Protein AF-X1K2R9-F1 (afdb_monomer)

Sequence (101 aa):
MVEYIRGKKYPHLLPEEVKLWDAFMREHSEEYGRFEYDVHVGMGAPVPPGTSPEMLKMIKATSRKRIDVVGYSTGLITIFEVRPDAGLSVIGSLRGYKRLL

Mean predicted aligned error: 6.19 Å

Structure (mmCIF, N/CA/C/O backbone):
data_AF-X1K2R9-F1
#
_entry.id   AF-X1K2R9-F1
#
loop_
_atom_site.group_PDB
_atom_site.id
_atom_site.type_symbol
_atom_site.label_atom_id
_atom_site.label_alt_id
_atom_site.label_comp_id
_atom_site.label_asym_id
_atom_site.label_entity_id
_atom_site.label_seq_id
_atom_site.pdbx_PDB_ins_code
_atom_site.Cartn_x
_atom_site.Cartn_y
_atom_site.Cartn_z
_atom_site.occupancy
_atom_site.B_iso_or_equiv
_atom_site.auth_seq_id
_atom_site.auth_comp_id
_atom_site.auth_asym_id
_atom_site.auth_atom_id
_atom_site.pdbx_PDB_model_num
ATOM 1 N N . MET A 1 1 ? 0.070 -10.385 19.464 1.00 32.09 1 MET A N 1
ATOM 2 C CA . MET A 1 1 ? 1.466 -9.890 19.494 1.00 32.09 1 MET A CA 1
ATOM 3 C C . MET A 1 1 ? 2.102 -10.275 18.169 1.00 32.09 1 MET A C 1
ATOM 5 O O . MET A 1 1 ? 2.309 -11.458 17.948 1.00 32.09 1 MET A O 1
ATOM 9 N N . VAL A 1 2 ? 2.279 -9.325 17.249 1.00 37.66 2 VAL A N 1
ATOM 10 C CA . VAL A 1 2 ? 2.855 -9.589 15.918 1.00 37.66 2 VAL A CA 1
ATOM 11 C C . VAL A 1 2 ? 4.362 -9.342 16.003 1.00 37.66 2 VAL A C 1
ATOM 13 O O . VAL A 1 2 ? 4.774 -8.261 16.424 1.00 37.66 2 VAL A O 1
ATOM 16 N N . GLU A 1 3 ? 5.170 -10.358 15.688 1.00 30.59 3 GLU A N 1
ATOM 17 C CA . GLU A 1 3 ? 6.634 -10.284 15.757 1.00 30.59 3 GLU A CA 1
ATOM 18 C C . GLU A 1 3 ? 7.225 -9.327 14.715 1.00 30.59 3 GLU A C 1
ATOM 20 O O . GLU A 1 3 ? 6.745 -9.201 13.590 1.00 30.59 3 GLU A O 1
ATOM 25 N N . TYR A 1 4 ? 8.294 -8.648 15.124 1.00 42.94 4 TYR A N 1
ATOM 26 C CA . TYR A 1 4 ? 8.843 -7.469 14.471 1.00 42.94 4 TYR A CA 1
ATOM 27 C C . TYR A 1 4 ? 10.245 -7.764 13.931 1.00 42.94 4 TYR A C 1
ATOM 29 O O . TYR A 1 4 ? 11.197 -7.922 14.699 1.00 42.94 4 TYR A O 1
ATOM 37 N N . ILE A 1 5 ? 10.403 -7.832 12.608 1.00 39.38 5 ILE A N 1
ATOM 38 C CA . ILE A 1 5 ? 11.710 -8.060 11.978 1.00 39.38 5 ILE A CA 1
ATOM 39 C C . ILE A 1 5 ? 12.382 -6.702 11.718 1.00 39.38 5 ILE A C 1
ATOM 41 O O . ILE A 1 5 ? 11.874 -5.867 10.982 1.00 39.38 5 ILE A O 1
ATOM 45 N N . ARG A 1 6 ? 13.522 -6.493 12.393 1.00 39.19 6 ARG A N 1
ATOM 46 C CA . ARG A 1 6 ? 14.494 -5.379 12.323 1.00 39.19 6 ARG A CA 1
ATOM 47 C C . ARG A 1 6 ? 14.349 -4.391 11.143 1.00 39.19 6 ARG A C 1
ATOM 49 O O . ARG A 1 6 ? 14.738 -4.705 10.025 1.00 39.19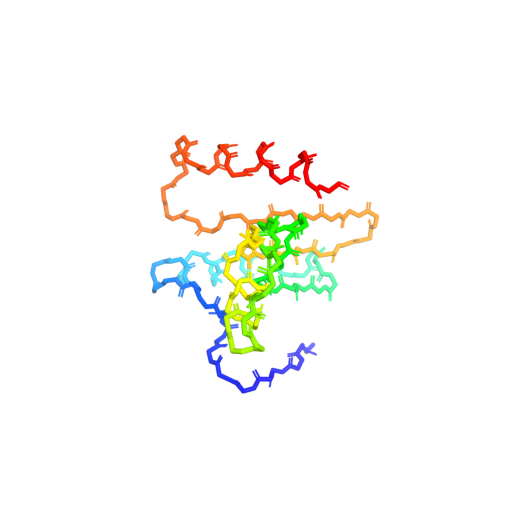 6 ARG A O 1
ATOM 56 N N . GLY A 1 7 ? 14.014 -3.136 11.474 1.00 50.62 7 GLY A N 1
ATOM 57 C CA . GLY A 1 7 ? 14.310 -1.944 10.659 1.00 50.62 7 GLY A CA 1
ATOM 58 C C . GLY A 1 7 ? 13.073 -1.174 10.182 1.00 50.62 7 GLY A C 1
ATOM 59 O O . GLY A 1 7 ? 12.548 -1.470 9.121 1.00 50.62 7 GLY A O 1
ATOM 60 N N . LYS A 1 8 ? 12.678 -0.136 10.942 1.00 56.66 8 LYS A N 1
ATOM 61 C CA . LYS A 1 8 ? 11.445 0.681 10.814 1.00 56.66 8 LYS A CA 1
ATOM 62 C C . LYS A 1 8 ? 10.128 -0.105 10.954 1.00 56.66 8 LYS A C 1
ATOM 64 O O . LYS A 1 8 ? 9.960 -1.187 10.419 1.00 56.66 8 LYS A O 1
ATOM 69 N N . LYS A 1 9 ? 9.180 0.489 11.688 1.00 71.31 9 LYS A N 1
ATOM 70 C CA . LYS A 1 9 ? 7.844 -0.074 11.968 1.00 71.31 9 LYS A CA 1
ATOM 71 C C . LYS A 1 9 ? 7.051 -0.380 10.714 1.00 71.31 9 LYS A C 1
ATOM 73 O O . LYS A 1 9 ? 6.451 -1.441 10.608 1.00 71.31 9 LYS A O 1
ATOM 78 N N . TYR A 1 10 ? 7.104 0.560 9.783 1.00 87.31 10 TYR A N 1
ATOM 79 C CA . TYR A 1 10 ? 6.423 0.503 8.506 1.00 87.31 10 TYR A CA 1
ATOM 80 C C . TYR A 1 10 ? 7.465 0.855 7.443 1.00 87.31 10 TYR A C 1
ATOM 82 O O . TYR A 1 10 ? 7.941 1.998 7.414 1.00 87.31 10 TYR A O 1
ATOM 90 N N . PRO A 1 11 ? 7.933 -0.124 6.658 1.00 84.75 11 PRO A N 1
ATOM 91 C CA . PRO A 1 11 ? 8.939 0.132 5.645 1.00 84.75 11 PRO A CA 1
ATOM 92 C C . PRO A 1 11 ? 8.361 1.069 4.576 1.00 84.75 11 PRO A C 1
ATOM 94 O O . PRO A 1 11 ? 7.176 1.039 4.268 1.00 84.75 11 PRO A O 1
ATOM 97 N N . HIS A 1 12 ? 9.206 1.978 4.095 1.00 89.88 12 HIS A N 1
ATOM 98 C CA . HIS A 1 12 ? 8.923 2.984 3.061 1.00 89.88 12 HIS A CA 1
ATOM 99 C C . HIS A 1 12 ? 7.735 3.947 3.248 1.00 89.88 12 HIS A C 1
ATOM 101 O O . HIS A 1 12 ? 7.605 4.838 2.409 1.00 89.88 12 HIS A O 1
ATOM 107 N N . LEU A 1 13 ? 6.964 3.872 4.338 1.00 91.25 13 LEU A N 1
ATOM 108 C CA . LEU A 1 13 ? 6.053 4.953 4.721 1.00 91.25 13 LEU A CA 1
ATOM 109 C C . LEU A 1 13 ? 6.841 6.199 5.154 1.00 91.25 13 LEU A C 1
ATOM 111 O O . LEU A 1 13 ? 7.836 6.124 5.891 1.00 91.25 13 LEU A O 1
ATOM 115 N N . LEU A 1 14 ? 6.383 7.361 4.700 1.00 91.75 14 LEU A N 1
ATOM 116 C CA . LEU A 1 14 ? 6.895 8.673 5.082 1.00 91.75 14 LEU A CA 1
ATOM 117 C C . LEU A 1 14 ? 6.428 9.054 6.498 1.00 91.75 14 LEU A C 1
ATOM 119 O O . LEU A 1 14 ? 5.416 8.543 6.970 1.00 91.75 14 LEU A O 1
ATOM 123 N N . PRO A 1 15 ? 7.106 9.982 7.199 1.00 91.50 15 PRO A N 1
ATOM 124 C CA . PRO A 1 15 ? 6.753 10.329 8.579 1.00 91.50 15 PRO A CA 1
ATOM 125 C C . PRO A 1 15 ? 5.283 10.725 8.809 1.00 91.50 15 PRO A C 1
ATOM 127 O O . PRO A 1 15 ? 4.708 10.339 9.822 1.00 91.50 15 PRO A O 1
ATOM 130 N N . GLU A 1 1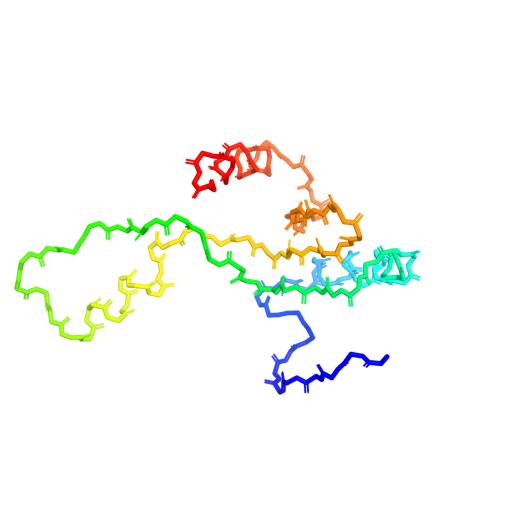6 ? 4.657 11.456 7.883 1.00 91.56 16 GLU A N 1
ATOM 131 C CA . GLU A 1 16 ? 3.234 11.828 7.999 1.00 91.56 16 GLU A CA 1
ATOM 132 C C . GLU A 1 16 ? 2.292 10.641 7.746 1.00 91.56 16 GLU A C 1
ATOM 134 O O . GLU A 1 16 ? 1.272 10.497 8.417 1.00 91.56 16 GLU A O 1
ATOM 139 N N . GLU A 1 17 ? 2.667 9.736 6.842 1.00 93.88 17 GLU A N 1
ATOM 140 C CA . GLU A 1 17 ? 1.934 8.491 6.586 1.00 93.88 17 GLU A CA 1
ATOM 141 C C . GLU A 1 17 ? 2.027 7.549 7.785 1.00 93.88 17 GLU A C 1
ATOM 143 O O . GLU A 1 17 ? 1.042 6.923 8.153 1.00 93.88 17 GLU A O 1
ATOM 148 N N . VAL A 1 18 ? 3.186 7.501 8.450 1.00 94.00 18 VAL A N 1
ATOM 149 C CA . VAL A 1 18 ? 3.377 6.740 9.691 1.00 94.00 18 VAL A CA 1
ATOM 150 C C . VAL A 1 18 ? 2.427 7.233 10.780 1.00 94.00 18 VAL A C 1
ATOM 152 O O . VAL A 1 18 ? 1.807 6.405 11.437 1.00 94.00 18 VAL A O 1
ATOM 155 N N . LYS A 1 19 ? 2.264 8.552 10.958 1.00 93.31 19 LYS A N 1
ATOM 156 C CA . LYS A 1 19 ? 1.319 9.108 11.946 1.00 93.31 19 LYS A CA 1
ATOM 157 C C . LYS A 1 19 ? -0.122 8.700 11.641 1.00 93.31 19 LYS A C 1
ATOM 159 O O . LYS A 1 19 ? -0.847 8.297 12.550 1.00 93.31 19 LYS A O 1
ATO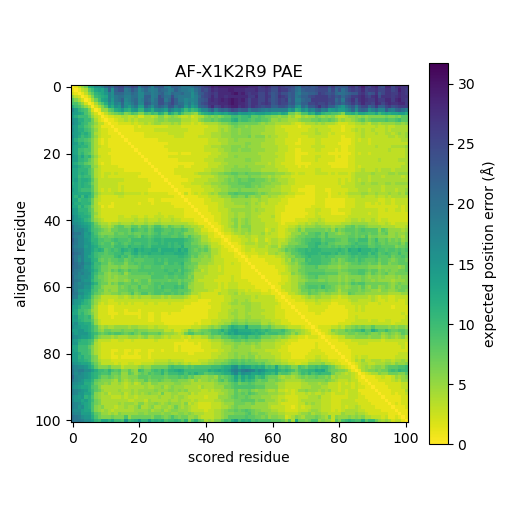M 164 N N . LEU A 1 20 ? -0.523 8.796 10.373 1.00 94.25 20 LEU A N 1
ATOM 165 C CA . LEU A 1 20 ? -1.853 8.390 9.918 1.00 94.25 20 LEU A CA 1
ATOM 166 C C . LEU A 1 20 ? -2.074 6.887 10.124 1.00 94.25 20 LEU A C 1
ATOM 168 O O . LEU A 1 20 ? -3.100 6.473 10.661 1.00 94.25 20 LEU A O 1
ATOM 172 N N . TRP A 1 21 ? -1.093 6.073 9.741 1.00 95.69 21 TRP A N 1
ATOM 173 C CA . TRP A 1 21 ? -1.163 4.626 9.879 1.00 95.69 21 TRP A CA 1
ATOM 174 C C . TRP A 1 21 ? -1.167 4.194 11.343 1.00 95.69 21 TRP A C 1
ATOM 176 O O . TRP A 1 21 ? -1.940 3.324 11.718 1.00 95.69 21 TRP A O 1
ATOM 186 N N . ASP A 1 22 ? -0.388 4.842 12.210 1.00 94.88 22 ASP A N 1
ATOM 187 C CA . ASP A 1 22 ? -0.434 4.595 13.653 1.00 94.88 22 ASP A CA 1
ATOM 188 C C . ASP A 1 22 ? -1.808 4.914 14.253 1.00 94.88 22 ASP A C 1
ATOM 190 O O . ASP A 1 22 ? -2.269 4.180 15.129 1.00 94.88 22 ASP A O 1
ATOM 194 N N . ALA A 1 23 ? -2.481 5.971 13.788 1.00 94.94 23 ALA A N 1
ATOM 195 C CA . ALA A 1 23 ? -3.848 6.262 14.209 1.00 94.94 23 ALA A CA 1
ATOM 196 C C 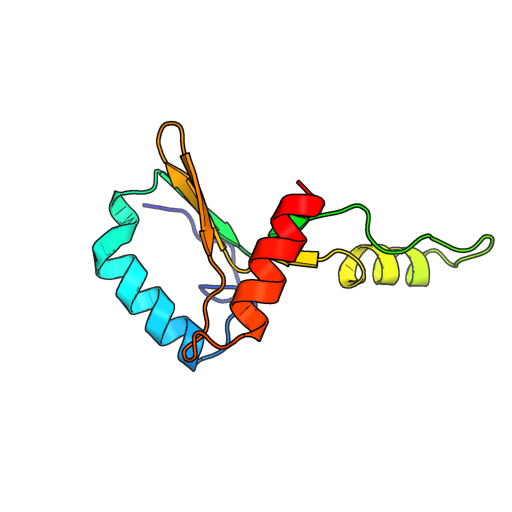. ALA A 1 23 ? -4.807 5.133 13.800 1.00 94.94 23 ALA A C 1
ATOM 198 O O . ALA A 1 23 ? -5.479 4.583 14.669 1.00 94.94 23 ALA A O 1
ATOM 199 N N . PHE A 1 24 ? -4.770 4.712 12.531 1.00 95.75 24 PHE A N 1
ATOM 200 C CA . PHE A 1 24 ? -5.558 3.579 12.036 1.00 95.75 24 PHE A CA 1
ATOM 201 C C . PHE A 1 24 ? -5.283 2.291 12.826 1.00 95.75 24 PHE A C 1
ATOM 203 O O . PHE A 1 24 ? -6.208 1.615 13.267 1.00 95.75 24 PHE A O 1
ATOM 210 N N . MET A 1 25 ? -4.012 1.967 13.072 1.00 95.56 25 MET A N 1
ATOM 211 C CA . MET A 1 25 ? -3.623 0.748 13.780 1.00 95.56 25 MET A CA 1
ATOM 212 C C . MET A 1 25 ? -4.133 0.715 15.226 1.00 95.56 25 MET A C 1
ATOM 214 O O . MET A 1 25 ? -4.429 -0.365 15.730 1.00 95.56 25 MET A O 1
ATOM 218 N N . ARG A 1 26 ? -4.267 1.858 15.910 1.00 95.31 26 ARG A N 1
ATOM 219 C CA . ARG A 1 26 ? -4.846 1.890 17.268 1.00 95.31 26 ARG A CA 1
ATOM 220 C C . ARG A 1 26 ? -6.335 1.568 17.292 1.00 95.31 26 ARG A C 1
ATOM 222 O O . ARG A 1 26 ? -6.801 1.036 18.290 1.00 95.31 26 ARG A O 1
ATOM 229 N N . GLU A 1 27 ? -7.056 1.915 16.235 1.00 95.56 27 GLU A N 1
ATOM 230 C CA . GLU A 1 27 ? -8.519 1.829 16.198 1.00 95.56 27 GLU A CA 1
ATOM 231 C C . GLU A 1 27 ? -9.007 0.554 15.503 1.00 95.56 27 GLU A C 1
ATOM 233 O O . GLU A 1 27 ? -10.015 -0.012 15.910 1.00 95.56 27 GLU A O 1
ATOM 238 N N . HIS A 1 28 ? -8.265 0.068 14.503 1.00 95.56 28 HIS A N 1
ATOM 239 C CA . HIS A 1 28 ? -8.753 -0.951 13.570 1.00 95.56 28 HIS A CA 1
ATOM 240 C C . HIS A 1 28 ? -7.851 -2.180 13.433 1.00 95.56 28 HIS A C 1
ATOM 242 O O . HIS A 1 28 ? -8.204 -3.115 12.717 1.00 95.56 28 HIS A O 1
ATOM 248 N N . SER A 1 29 ? -6.675 -2.229 14.077 1.00 93.62 29 SER A N 1
ATOM 249 C CA . SER A 1 29 ? -5.747 -3.352 13.850 1.00 93.62 29 SER A CA 1
ATOM 250 C C . SER A 1 29 ? -6.307 -4.712 14.270 1.00 93.62 29 SER A C 1
ATOM 252 O O . SER A 1 29 ? -5.952 -5.713 13.653 1.00 93.62 29 SER A O 1
ATOM 254 N N . GLU A 1 30 ? -7.202 -4.753 15.259 1.00 94.88 30 GLU A N 1
ATOM 255 C CA . GLU A 1 30 ? -7.837 -5.989 15.737 1.00 94.88 30 GLU A CA 1
ATOM 256 C C . GLU A 1 30 ? -8.827 -6.596 14.730 1.00 94.88 30 GLU A C 1
ATOM 258 O O . GLU A 1 30 ? -9.139 -7.783 14.811 1.00 94.88 30 GLU A O 1
ATOM 263 N N . GLU A 1 31 ? -9.279 -5.824 13.736 1.00 95.00 31 GLU A N 1
ATOM 264 C CA . GLU A 1 31 ? -10.134 -6.316 12.648 1.00 95.00 31 GLU A CA 1
ATOM 265 C C . GLU A 1 31 ? -9.368 -7.214 11.658 1.00 95.00 31 GLU A C 1
ATOM 267 O O . GLU A 1 31 ? -9.968 -7.916 10.839 1.00 95.00 31 GLU A O 1
ATOM 272 N N . TYR A 1 32 ? -8.034 -7.207 11.727 1.00 95.62 32 TYR A N 1
ATOM 273 C CA . TYR A 1 32 ? -7.149 -7.901 10.802 1.00 95.62 32 TYR A CA 1
ATOM 274 C C . TYR A 1 32 ? -6.282 -8.919 11.542 1.00 95.62 32 TYR A C 1
ATOM 276 O O . TYR A 1 32 ? -5.684 -8.642 12.578 1.00 95.62 32 TYR A O 1
ATOM 284 N N . GLY A 1 33 ? -6.153 -10.117 10.971 1.00 93.75 33 GLY A N 1
ATOM 285 C CA . GLY A 1 33 ? -5.282 -11.155 11.522 1.00 93.75 33 GLY A CA 1
ATOM 286 C C . GLY A 1 33 ? -3.801 -10.882 11.255 1.00 93.75 33 GLY A C 1
ATOM 287 O O . GLY A 1 33 ? -2.944 -11.259 12.054 1.00 93.75 33 GLY A O 1
ATOM 288 N N . ARG A 1 34 ? -3.486 -10.234 10.124 1.00 93.75 34 ARG A N 1
ATOM 289 C CA . ARG A 1 34 ? -2.126 -9.798 9.785 1.00 93.75 34 ARG A CA 1
ATOM 290 C C . ARG A 1 34 ? -2.114 -8.656 8.774 1.00 93.75 34 ARG A C 1
ATOM 292 O O . ARG A 1 34 ? -3.074 -8.462 8.028 1.00 93.75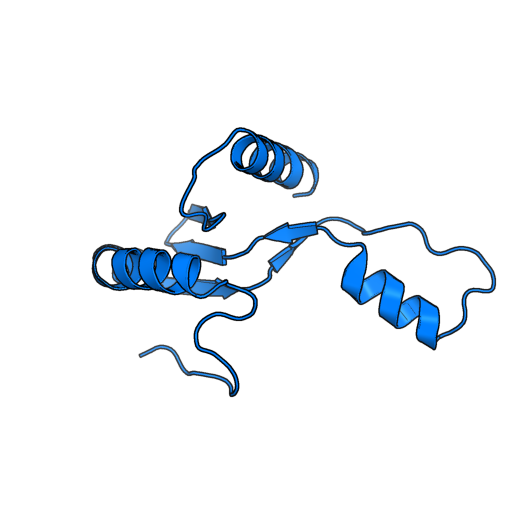 34 ARG A O 1
ATOM 299 N N . PHE A 1 35 ? -0.962 -7.996 8.703 1.00 95.56 35 PHE A N 1
ATOM 300 C CA . PHE A 1 35 ? -0.631 -7.002 7.690 1.00 95.56 35 PHE A CA 1
ATOM 301 C C . PHE A 1 35 ? 0.669 -7.384 6.983 1.00 95.56 35 PHE A C 1
ATOM 303 O O . PHE A 1 35 ? 1.605 -7.867 7.621 1.00 95.56 35 PHE A O 1
ATOM 310 N N . GLU A 1 36 ? 0.734 -7.140 5.680 1.00 94.88 36 GLU A N 1
ATOM 311 C CA . GLU A 1 36 ? 1.949 -7.233 4.869 1.00 94.88 36 GLU A CA 1
ATOM 312 C C . GLU A 1 36 ? 2.250 -5.859 4.271 1.00 94.88 36 GLU A C 1
ATOM 314 O O . GLU A 1 36 ? 1.339 -5.162 3.831 1.00 94.88 36 GLU A O 1
ATOM 319 N N . TYR A 1 37 ? 3.521 -5.469 4.265 1.00 94.19 37 TYR A N 1
ATOM 320 C CA . TYR A 1 37 ? 3.974 -4.152 3.814 1.00 94.19 37 TYR A CA 1
ATOM 321 C C . TYR A 1 37 ? 4.789 -4.277 2.527 1.00 94.19 37 TYR A C 1
ATOM 323 O O . TYR A 1 37 ? 5.422 -5.310 2.300 1.00 94.19 37 TYR A O 1
ATOM 331 N N . ASP A 1 38 ? 4.799 -3.223 1.708 1.00 92.00 38 ASP A N 1
ATOM 332 C CA . ASP A 1 38 ? 5.532 -3.167 0.435 1.00 92.00 38 ASP A CA 1
ATOM 333 C C . ASP A 1 38 ? 5.231 -4.362 -0.488 1.00 92.00 38 ASP A C 1
ATOM 335 O O . ASP A 1 38 ? 6.123 -4.990 -1.075 1.00 92.00 38 ASP A O 1
ATOM 339 N N . VAL A 1 39 ? 3.951 -4.706 -0.625 1.00 92.44 39 VAL A N 1
ATOM 340 C CA . VAL A 1 39 ? 3.534 -5.860 -1.423 1.00 92.44 39 VAL A CA 1
ATOM 341 C C . VAL A 1 39 ? 3.691 -5.529 -2.902 1.00 92.44 39 VAL A C 1
ATOM 343 O O . VAL A 1 39 ? 3.000 -4.675 -3.456 1.00 92.44 39 VAL A O 1
ATOM 346 N N . HIS A 1 40 ? 4.614 -6.220 -3.565 1.00 91.62 40 HIS A N 1
ATOM 347 C CA . HIS A 1 40 ? 4.860 -6.017 -4.987 1.00 91.62 40 HIS A CA 1
ATOM 348 C C . HIS A 1 40 ? 3.840 -6.798 -5.828 1.00 91.62 40 HIS A C 1
ATOM 350 O O . HIS A 1 40 ? 3.646 -7.996 -5.625 1.00 91.62 40 HIS A O 1
ATOM 356 N N . VAL A 1 41 ? 3.239 -6.153 -6.827 1.00 91.62 41 VAL A N 1
ATOM 357 C CA . VAL A 1 41 ? 2.217 -6.715 -7.724 1.00 91.62 41 VAL A CA 1
ATOM 358 C C . VAL A 1 41 ? 2.556 -6.478 -9.197 1.00 91.62 41 VAL A C 1
ATOM 360 O O . VAL A 1 41 ? 3.313 -5.569 -9.558 1.00 91.62 41 VAL A O 1
ATOM 363 N N . GLY A 1 42 ? 1.994 -7.327 -10.059 1.00 89.88 42 GLY A N 1
ATOM 364 C CA . GLY A 1 42 ? 2.281 -7.350 -11.490 1.00 89.88 42 GLY A CA 1
ATOM 365 C C . GLY A 1 42 ? 3.626 -7.994 -11.848 1.00 89.88 42 GLY A C 1
ATOM 366 O O . GLY A 1 42 ? 4.458 -8.302 -10.987 1.00 89.88 42 GLY A O 1
ATOM 367 N N . MET A 1 43 ? 3.830 -8.188 -13.154 1.00 86.31 43 MET A N 1
ATOM 368 C CA . MET A 1 43 ? 4.999 -8.885 -13.711 1.00 86.31 43 MET A CA 1
ATOM 369 C C . MET A 1 43 ? 6.278 -8.032 -13.742 1.00 86.31 43 MET A C 1
ATOM 371 O O . MET A 1 43 ? 7.370 -8.579 -13.875 1.00 86.31 43 MET A O 1
ATOM 375 N N . GLY A 1 44 ? 6.156 -6.711 -13.583 1.00 86.31 44 GLY A N 1
ATOM 376 C CA . GLY A 1 44 ? 7.268 -5.778 -13.763 1.00 86.31 44 GLY A CA 1
ATOM 377 C C . GLY A 1 44 ? 7.565 -5.494 -15.237 1.00 86.31 44 GLY A C 1
ATOM 378 O O . GLY A 1 44 ? 6.791 -5.851 -16.125 1.00 86.31 44 GLY A O 1
ATOM 379 N N . ALA A 1 45 ? 8.671 -4.804 -15.495 1.00 86.69 45 ALA A N 1
ATOM 380 C CA . ALA A 1 45 ? 9.099 -4.457 -16.846 1.00 86.69 45 ALA A CA 1
ATOM 381 C C . ALA A 1 45 ? 9.732 -5.674 -17.546 1.00 86.69 45 ALA A C 1
ATOM 383 O O . ALA A 1 45 ? 10.403 -6.476 -16.886 1.00 86.69 45 ALA A O 1
ATOM 384 N N . PRO A 1 46 ? 9.565 -5.813 -18.875 1.00 86.62 46 PRO A N 1
ATOM 385 C CA . PRO A 1 46 ? 10.250 -6.851 -19.633 1.00 86.62 46 PRO A CA 1
ATOM 386 C C . PRO A 1 46 ? 11.769 -6.692 -19.511 1.00 86.62 46 PRO A C 1
ATOM 388 O O . PRO A 1 46 ? 12.293 -5.578 -19.493 1.00 86.62 46 PRO A O 1
ATOM 391 N N . VAL A 1 47 ? 12.476 -7.820 -19.438 1.00 88.88 47 VAL A N 1
ATOM 392 C CA . VAL A 1 47 ? 13.940 -7.858 -19.354 1.00 88.88 47 VAL A CA 1
ATOM 393 C C . VAL A 1 47 ? 14.519 -7.969 -20.768 1.00 88.88 47 VAL A C 1
ATOM 395 O O . VAL A 1 47 ? 14.245 -8.964 -21.443 1.00 88.88 47 VAL A O 1
ATOM 398 N N . PRO A 1 48 ? 15.334 -7.003 -21.228 1.00 88.00 48 PRO A N 1
ATOM 399 C CA . PRO A 1 48 ? 15.991 -7.096 -22.527 1.00 88.00 48 PRO A CA 1
ATOM 400 C C . PRO A 1 48 ? 16.988 -8.270 -22.611 1.00 88.00 48 PRO A C 1
ATOM 402 O O . PRO A 1 48 ? 17.657 -8.585 -21.618 1.00 88.00 48 PRO A O 1
ATOM 405 N N . PRO A 1 49 ? 17.164 -8.897 -23.787 1.00 91.31 49 PRO A N 1
ATOM 406 C CA . PRO A 1 49 ? 18.243 -9.858 -24.005 1.00 91.31 49 PRO A CA 1
ATOM 407 C C . PRO A 1 49 ? 19.618 -9.245 -23.700 1.00 91.31 49 PRO A C 1
ATOM 409 O O . PRO A 1 49 ? 19.869 -8.088 -24.024 1.00 91.31 49 PRO A O 1
ATOM 412 N N . GLY A 1 50 ? 20.514 -10.014 -23.075 1.00 93.81 50 GLY A N 1
ATOM 413 C CA . GLY A 1 50 ? 21.866 -9.549 -22.728 1.00 93.81 50 GLY A CA 1
ATOM 414 C C . GLY A 1 50 ? 21.956 -8.674 -21.470 1.00 93.81 50 GLY A C 1
ATOM 415 O O . GLY A 1 50 ? 23.030 -8.161 -21.164 1.00 93.81 50 GLY A O 1
ATOM 416 N N . THR A 1 51 ? 20.860 -8.517 -20.719 1.00 92.56 51 THR A N 1
ATOM 417 C CA . THR A 1 51 ? 20.859 -7.794 -19.436 1.00 92.56 51 THR A CA 1
ATOM 418 C C . THR A 1 51 ? 21.807 -8.455 -18.432 1.00 92.56 51 THR A C 1
ATOM 420 O O . THR A 1 51 ? 21.715 -9.661 -18.190 1.00 92.56 51 THR A O 1
ATOM 423 N N . SER A 1 52 ? 22.691 -7.666 -17.813 1.00 94.56 52 SER A N 1
ATOM 424 C CA . SER A 1 52 ? 23.626 -8.174 -16.803 1.00 94.56 52 SER A CA 1
ATOM 425 C C . SER A 1 52 ? 22.893 -8.675 -15.545 1.00 94.56 52 SER A C 1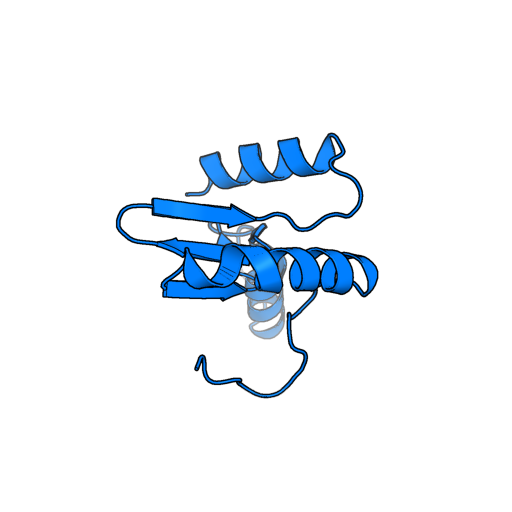
ATOM 427 O O . SER A 1 52 ? 21.791 -8.202 -15.242 1.00 94.56 52 SER A O 1
ATOM 429 N N . PRO A 1 53 ? 23.480 -9.596 -14.759 1.00 92.19 53 PRO A N 1
ATOM 430 C CA . PRO A 1 53 ? 22.877 -10.070 -13.511 1.00 92.19 53 PRO A CA 1
ATOM 431 C C . PRO A 1 53 ? 22.549 -8.953 -12.505 1.00 92.19 53 PRO A C 1
ATOM 433 O O . PRO A 1 53 ? 21.539 -9.024 -11.803 1.00 92.19 53 PRO A O 1
ATOM 436 N N . GLU A 1 54 ? 23.372 -7.908 -12.433 1.00 91.94 54 GLU A N 1
ATOM 437 C CA . GLU A 1 54 ? 23.182 -6.748 -11.553 1.00 91.94 54 GLU A CA 1
ATOM 438 C C . GLU A 1 54 ? 21.970 -5.929 -11.998 1.00 91.94 54 GLU A C 1
ATOM 440 O O . GLU A 1 54 ? 21.094 -5.605 -11.192 1.00 91.94 54 GLU A O 1
ATOM 445 N N . MET A 1 55 ? 21.873 -5.659 -13.302 1.00 90.19 55 MET A N 1
ATOM 446 C CA . MET A 1 55 ? 20.747 -4.934 -13.879 1.00 90.19 55 MET A CA 1
ATOM 447 C C . MET A 1 55 ? 19.449 -5.745 -13.781 1.00 90.19 55 MET A C 1
ATOM 449 O O . MET A 1 55 ? 18.398 -5.182 -13.479 1.00 90.19 55 MET A O 1
ATOM 453 N N . LEU A 1 56 ? 19.515 -7.071 -13.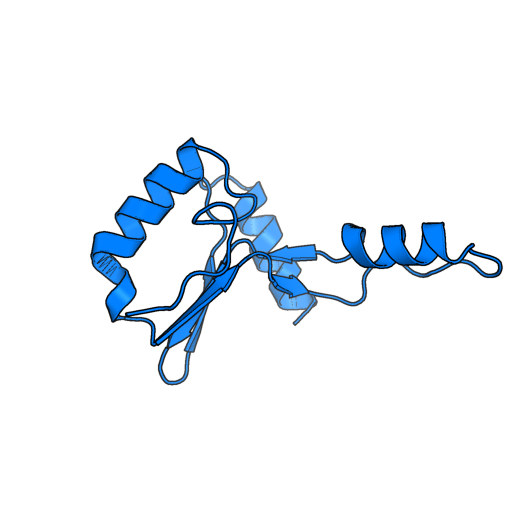927 1.00 88.12 56 LEU A N 1
ATOM 454 C CA . LEU A 1 56 ? 18.376 -7.965 -13.718 1.00 88.12 56 LEU A CA 1
ATOM 455 C C . LEU A 1 56 ? 17.820 -7.845 -12.292 1.00 88.12 56 LEU A C 1
ATOM 457 O O . LEU A 1 56 ? 16.604 -7.770 -12.107 1.00 88.12 56 LEU A O 1
ATOM 461 N N . LYS A 1 57 ? 18.698 -7.819 -11.280 1.00 85.44 57 LYS A N 1
ATOM 462 C CA . LYS A 1 57 ? 18.295 -7.629 -9.877 1.00 85.44 57 LYS A CA 1
ATOM 463 C C . LYS A 1 57 ? 17.605 -6.282 -9.685 1.00 85.44 57 LYS A C 1
ATOM 465 O O . LYS A 1 57 ? 16.547 -6.236 -9.063 1.00 85.44 57 LYS A O 1
ATOM 470 N N . MET A 1 58 ? 18.160 -5.218 -10.263 1.00 87.06 58 MET A N 1
ATOM 471 C CA . MET A 1 58 ? 17.579 -3.878 -10.187 1.00 87.06 58 MET A CA 1
ATOM 472 C C . MET A 1 58 ? 16.192 -3.820 -10.841 1.00 87.06 58 MET A C 1
ATOM 474 O O . MET A 1 58 ? 15.246 -3.372 -10.202 1.00 87.06 58 MET A O 1
ATOM 478 N N . ILE A 1 59 ? 16.040 -4.336 -12.066 1.00 87.44 59 ILE A N 1
ATOM 479 C CA . ILE A 1 59 ? 14.752 -4.357 -12.781 1.00 87.44 59 ILE A CA 1
ATOM 480 C C . ILE A 1 59 ? 13.705 -5.130 -11.978 1.00 87.44 59 ILE A C 1
ATOM 482 O O . ILE A 1 59 ? 12.585 -4.651 -11.800 1.00 87.44 59 ILE A O 1
ATOM 486 N N . LYS A 1 60 ? 14.056 -6.307 -11.450 1.00 82.00 60 LYS A N 1
ATOM 487 C CA . LYS A 1 60 ? 13.134 -7.104 -10.628 1.00 82.00 60 LYS A CA 1
ATOM 488 C C . LYS A 1 60 ? 12.710 -6.378 -9.349 1.00 82.00 60 LYS A C 1
ATOM 490 O O . LYS A 1 60 ? 11.566 -6.542 -8.932 1.00 82.00 60 LYS A O 1
ATOM 495 N N . ALA A 1 61 ? 13.604 -5.588 -8.754 1.00 81.50 61 ALA A N 1
ATOM 496 C CA . ALA A 1 61 ? 13.338 -4.852 -7.523 1.00 81.50 61 ALA A CA 1
ATOM 497 C C . ALA A 1 61 ? 12.492 -3.585 -7.731 1.00 81.50 61 ALA A C 1
ATOM 499 O O . ALA A 1 61 ? 11.725 -3.233 -6.845 1.00 81.50 61 ALA A O 1
ATOM 500 N N . THR A 1 62 ? 12.610 -2.894 -8.870 1.00 86.06 62 THR A N 1
ATOM 501 C CA . THR A 1 62 ? 12.012 -1.552 -9.044 1.00 86.06 62 THR A CA 1
ATOM 502 C C . THR A 1 62 ? 10.846 -1.492 -10.022 1.00 86.06 62 THR A C 1
ATOM 504 O O . THR A 1 62 ? 10.065 -0.544 -9.988 1.00 86.06 62 THR A O 1
ATOM 507 N N . SER A 1 63 ? 10.717 -2.467 -10.924 1.00 88.88 63 SER A N 1
ATOM 508 C CA . SER A 1 63 ? 9.753 -2.362 -12.028 1.00 88.88 63 SER A CA 1
ATOM 509 C C . SER A 1 63 ? 8.342 -2.831 -11.679 1.00 88.88 63 SER A C 1
ATOM 511 O O . SER A 1 63 ? 7.383 -2.490 -12.376 1.00 88.88 63 SER A O 1
ATOM 513 N N . ARG A 1 64 ? 8.200 -3.622 -10.612 1.00 90.62 64 ARG A N 1
ATOM 514 C CA . ARG A 1 64 ? 6.894 -4.061 -10.118 1.00 90.62 64 ARG A CA 1
ATOM 515 C C . ARG A 1 64 ? 6.218 -2.913 -9.383 1.00 90.62 64 ARG A C 1
ATOM 517 O O . ARG A 1 64 ? 6.872 -2.082 -8.759 1.00 90.62 64 ARG A O 1
ATOM 524 N N . LYS A 1 65 ? 4.891 -2.866 -9.466 1.00 91.50 65 LYS A N 1
ATOM 525 C CA . LYS A 1 65 ? 4.113 -1.907 -8.680 1.00 91.50 65 LYS A CA 1
ATOM 526 C C . LYS A 1 65 ? 4.091 -2.364 -7.229 1.00 91.50 65 LYS A C 1
ATOM 528 O O . LYS A 1 65 ? 4.199 -3.558 -6.976 1.00 91.50 65 LYS A O 1
ATOM 533 N N . ARG A 1 66 ? 3.970 -1.428 -6.297 1.00 92.62 66 ARG A N 1
ATOM 534 C CA . ARG A 1 66 ? 4.066 -1.694 -4.864 1.00 92.62 66 ARG A CA 1
ATOM 535 C C . ARG A 1 66 ? 2.846 -1.125 -4.165 1.00 92.62 66 ARG A C 1
ATOM 537 O O . ARG A 1 66 ? 2.606 0.066 -4.285 1.00 92.62 66 ARG A O 1
ATOM 544 N N . ILE A 1 67 ? 2.125 -1.983 -3.461 1.00 94.94 67 ILE A N 1
ATOM 545 C CA . ILE A 1 67 ? 1.078 -1.615 -2.514 1.00 94.94 67 ILE A CA 1
ATOM 546 C C . ILE A 1 67 ? 1.752 -1.312 -1.176 1.00 94.94 67 ILE A C 1
ATOM 548 O O . ILE A 1 67 ? 2.594 -2.099 -0.735 1.00 94.94 67 ILE A O 1
ATOM 552 N N . ASP A 1 68 ? 1.377 -0.212 -0.527 1.00 94.31 68 ASP A N 1
ATOM 553 C CA . ASP A 1 68 ? 1.967 0.159 0.763 1.00 94.31 68 ASP A CA 1
ATOM 554 C C . ASP A 1 68 ? 1.662 -0.879 1.850 1.00 94.31 68 ASP A C 1
ATOM 556 O O . ASP A 1 68 ? 2.590 -1.393 2.480 1.00 94.31 68 ASP A O 1
ATOM 560 N N . VAL A 1 69 ? 0.379 -1.217 2.051 1.00 95.81 69 VAL A N 1
ATOM 561 C CA . VAL A 1 69 ? -0.047 -2.221 3.039 1.00 95.81 69 VAL A CA 1
ATOM 562 C C . VAL A 1 69 ? -1.198 -3.078 2.512 1.00 95.81 69 VAL A C 1
ATOM 564 O O . VAL A 1 69 ? -2.139 -2.585 1.892 1.00 95.81 69 VAL A O 1
AT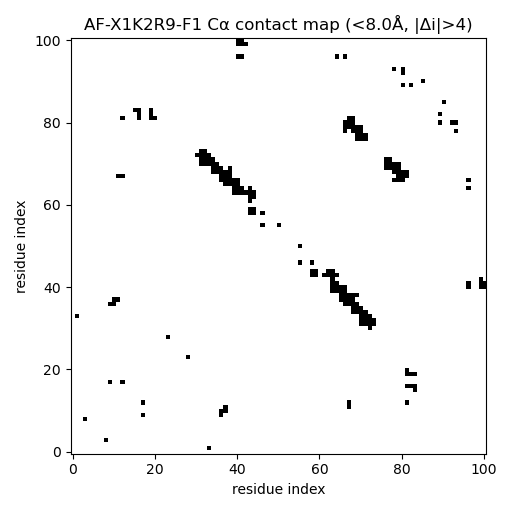OM 567 N N . VAL A 1 70 ? -1.154 -4.374 2.806 1.00 96.38 70 VAL A N 1
ATOM 568 C CA . VAL A 1 70 ? -2.263 -5.312 2.616 1.00 96.38 70 VAL A CA 1
ATOM 569 C C . VAL A 1 70 ? -2.681 -5.860 3.974 1.00 96.38 70 VAL A C 1
ATOM 571 O O . VAL A 1 70 ? -1.870 -6.449 4.686 1.00 96.38 70 VAL A O 1
ATOM 574 N N . GLY A 1 71 ? -3.946 -5.660 4.336 1.00 96.69 71 GLY A N 1
ATOM 575 C CA . GLY A 1 71 ? -4.561 -6.246 5.523 1.00 96.69 71 GLY A CA 1
ATOM 576 C C . GLY A 1 71 ? -5.340 -7.506 5.167 1.00 96.69 71 GLY A C 1
ATOM 577 O O . GLY A 1 71 ? -6.074 -7.534 4.179 1.00 96.69 71 GLY A O 1
ATOM 578 N N . TYR A 1 72 ? -5.202 -8.540 5.992 1.00 96.06 72 TYR A N 1
ATOM 579 C CA . TYR A 1 72 ? -5.899 -9.811 5.820 1.00 96.06 72 TYR A CA 1
ATOM 580 C C . TYR A 1 72 ? -6.845 -10.051 6.994 1.00 96.06 72 TYR A C 1
ATOM 582 O O . TYR A 1 72 ? -6.406 -10.125 8.145 1.00 96.06 72 TYR A O 1
ATOM 590 N N . SER A 1 73 ? -8.129 -10.219 6.700 1.00 94.25 73 SER A N 1
ATOM 591 C CA . SER A 1 73 ? -9.155 -10.637 7.655 1.00 94.25 73 SER A CA 1
ATOM 592 C C . SER A 1 73 ? -9.907 -11.859 7.116 1.00 94.25 73 SER A C 1
ATOM 594 O O . SER A 1 73 ? -9.609 -12.374 6.033 1.00 94.25 73 SER A O 1
ATOM 596 N N . THR A 1 74 ? -10.845 -12.401 7.892 1.00 92.81 74 THR A N 1
ATOM 597 C CA . THR A 1 74 ? -11.560 -13.625 7.510 1.00 92.81 74 THR A CA 1
ATOM 598 C C . THR A 1 74 ? -12.396 -13.397 6.249 1.00 92.81 74 THR A C 1
ATOM 600 O O . THR A 1 74 ? -13.450 -12.771 6.292 1.00 92.81 74 THR A O 1
ATOM 603 N N . GLY A 1 75 ? -11.926 -13.940 5.123 1.00 90.38 75 GLY A N 1
ATOM 604 C CA . GLY A 1 75 ? -12.619 -13.879 3.834 1.00 90.38 75 GLY A CA 1
ATOM 605 C C . GLY A 1 75 ? -12.447 -12.568 3.063 1.00 90.38 75 GLY A C 1
ATOM 606 O O . GLY A 1 75 ? -13.049 -12.429 2.000 1.00 90.38 75 GLY A O 1
ATOM 607 N N . LEU A 1 76 ? -11.625 -11.631 3.551 1.00 94.62 76 LEU A N 1
ATOM 608 C CA . LEU A 1 76 ? -11.394 -10.346 2.895 1.00 94.62 76 LEU A CA 1
ATOM 609 C C . LEU A 1 76 ? -9.909 -9.964 2.899 1.00 94.62 76 LEU A C 1
ATOM 611 O O . LEU A 1 76 ? -9.194 -10.129 3.888 1.00 94.62 76 LEU A O 1
ATOM 615 N N . ILE A 1 77 ? -9.464 -9.430 1.764 1.00 94.81 77 ILE A N 1
ATOM 616 C CA . ILE A 1 77 ? -8.155 -8.801 1.605 1.00 94.81 77 ILE A CA 1
ATOM 617 C C . ILE A 1 77 ? -8.398 -7.320 1.331 1.00 94.81 77 ILE A C 1
ATOM 619 O O . ILE A 1 77 ? -9.066 -6.973 0.354 1.00 94.81 77 ILE A O 1
ATOM 623 N N . THR A 1 78 ? -7.843 -6.458 2.177 1.00 95.75 78 THR A N 1
ATOM 624 C CA . THR A 1 78 ? -7.957 -5.003 2.054 1.00 95.75 78 THR A CA 1
ATOM 625 C C . THR A 1 78 ? -6.621 -4.421 1.609 1.00 95.75 78 THR A C 1
ATOM 627 O O . THR A 1 78 ? -5.587 -4.686 2.218 1.00 95.75 78 THR A O 1
ATOM 630 N N . ILE A 1 79 ? -6.642 -3.616 0.547 1.00 94.88 79 ILE A N 1
ATOM 631 C CA . ILE A 1 79 ? -5.471 -2.888 0.047 1.00 94.88 79 ILE A CA 1
ATOM 632 C C . ILE A 1 79 ? -5.512 -1.459 0.584 1.00 94.88 79 ILE A C 1
ATOM 634 O O . ILE A 1 79 ? -6.504 -0.757 0.384 1.00 94.88 79 ILE A O 1
ATOM 638 N N . PHE A 1 80 ? -4.418 -1.025 1.203 1.00 94.75 80 PHE A N 1
ATOM 639 C CA . PHE A 1 80 ? -4.245 0.325 1.716 1.00 94.75 80 PHE A CA 1
ATOM 640 C C . PHE A 1 80 ? -3.141 1.053 0.948 1.00 94.75 80 PHE A C 1
ATOM 642 O O . PHE A 1 80 ? -2.016 0.569 0.828 1.00 94.75 80 PHE A O 1
ATOM 649 N N . GLU A 1 81 ? -3.476 2.248 0.471 1.00 94.38 81 GLU A N 1
ATOM 650 C CA . GLU A 1 81 ? -2.526 3.276 0.047 1.00 94.38 81 GLU A CA 1
ATOM 651 C C . GLU A 1 81 ? -2.556 4.368 1.113 1.00 94.38 81 GLU A C 1
ATOM 653 O O . GLU A 1 81 ? -3.578 5.035 1.290 1.00 94.38 81 GLU A O 1
ATOM 658 N N . VAL A 1 82 ? -1.470 4.514 1.868 1.00 93.62 82 VAL A N 1
ATOM 659 C CA . VAL A 1 82 ? -1.456 5.386 3.046 1.00 93.62 82 VAL A CA 1
ATOM 660 C C . VAL A 1 82 ? -0.980 6.761 2.615 1.00 93.62 82 VAL A C 1
ATOM 662 O O . VAL A 1 82 ? 0.210 6.958 2.410 1.00 93.62 82 VAL A O 1
ATOM 665 N N . ARG A 1 83 ? -1.897 7.721 2.482 1.00 92.06 83 ARG A N 1
ATOM 666 C CA . ARG A 1 83 ? -1.569 9.106 2.116 1.00 92.06 83 ARG A CA 1
ATOM 667 C C . ARG A 1 83 ? -2.322 10.086 3.019 1.00 92.06 83 ARG A C 1
ATOM 669 O O . ARG A 1 83 ? -3.511 9.869 3.251 1.00 92.06 83 ARG A O 1
ATOM 676 N N . PRO A 1 84 ? -1.683 11.169 3.503 1.00 89.38 84 PRO A N 1
ATOM 677 C CA . PRO A 1 84 ? -2.384 12.239 4.216 1.00 89.38 84 PRO A CA 1
ATOM 678 C C . PRO A 1 84 ? -3.447 12.910 3.336 1.00 89.38 84 PRO A C 1
ATOM 680 O O . PRO A 1 84 ? -4.495 13.325 3.822 1.00 89.38 84 PRO A O 1
ATOM 683 N N . ASP A 1 85 ? -3.182 12.987 2.032 1.00 86.06 85 ASP A N 1
ATOM 684 C CA . ASP A 1 85 ? -4.074 13.495 1.005 1.00 86.06 85 ASP A CA 1
ATOM 685 C C . ASP A 1 85 ? -4.589 12.357 0.109 1.00 86.06 85 ASP A C 1
ATOM 687 O O . ASP A 1 85 ? -3.854 11.718 -0.643 1.00 86.06 85 ASP A O 1
ATOM 691 N N . ALA A 1 86 ? -5.898 12.109 0.144 1.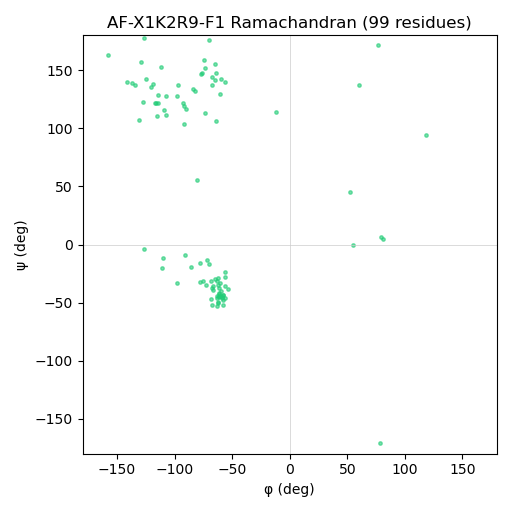00 76.06 86 ALA A N 1
ATOM 692 C CA . ALA A 1 86 ? -6.554 11.135 -0.730 1.00 76.06 86 ALA A CA 1
ATOM 693 C C . ALA A 1 86 ? -6.823 11.721 -2.133 1.00 76.06 86 ALA A C 1
ATOM 695 O O . ALA A 1 86 ? -7.962 11.781 -2.601 1.00 76.06 86 ALA A O 1
ATOM 696 N N . GLY A 1 87 ? -5.773 12.209 -2.798 1.00 83.25 87 GLY A N 1
ATOM 697 C CA . GLY A 1 87 ? -5.853 12.811 -4.129 1.00 83.25 87 GLY A CA 1
ATOM 698 C C . GLY A 1 87 ? -6.154 11.809 -5.255 1.00 83.25 87 GLY A C 1
ATOM 699 O O . GLY A 1 87 ? -6.187 10.591 -5.069 1.00 83.25 87 GLY A O 1
ATOM 700 N N . LEU A 1 88 ? -6.319 12.322 -6.482 1.00 85.00 88 LEU A N 1
ATOM 701 C CA . LEU A 1 88 ? -6.593 11.507 -7.681 1.00 85.00 88 LEU A CA 1
ATOM 702 C C . LEU A 1 88 ? -5.538 10.414 -7.941 1.00 85.00 88 LEU A C 1
ATOM 704 O O . LEU A 1 88 ? -5.857 9.377 -8.527 1.00 85.00 88 LEU A O 1
ATOM 708 N N . SER A 1 89 ? -4.298 10.633 -7.498 1.00 85.06 89 SER A N 1
ATOM 709 C CA . SER A 1 89 ? -3.199 9.665 -7.586 1.00 85.06 89 SER A CA 1
ATOM 710 C C . SER A 1 89 ? -3.532 8.349 -6.879 1.00 85.06 89 SER A C 1
ATOM 712 O O . SER A 1 89 ? -3.331 7.286 -7.463 1.00 85.06 89 SER A O 1
ATOM 714 N N . VAL A 1 90 ? -4.126 8.406 -5.682 1.00 86.94 90 VAL A N 1
ATOM 715 C CA . VAL A 1 90 ? -4.507 7.227 -4.886 1.00 86.94 90 VAL A CA 1
ATOM 716 C C . VAL A 1 90 ? -5.549 6.387 -5.618 1.00 86.94 90 VAL A C 1
ATOM 718 O O . VAL A 1 90 ? -5.419 5.168 -5.736 1.00 86.94 90 VAL A O 1
ATOM 721 N N . ILE A 1 91 ? -6.556 7.044 -6.198 1.00 87.50 91 ILE A N 1
ATOM 722 C CA . ILE A 1 91 ? -7.592 6.376 -6.999 1.00 87.50 91 ILE A CA 1
ATOM 723 C C . ILE A 1 91 ? -6.964 5.683 -8.215 1.00 87.50 91 ILE A C 1
ATOM 725 O O . ILE A 1 91 ? -7.332 4.553 -8.554 1.00 87.50 91 ILE A O 1
ATOM 729 N N . GLY A 1 92 ? -6.012 6.352 -8.870 1.00 89.19 92 GLY A N 1
ATOM 730 C CA . GLY A 1 92 ? -5.240 5.794 -9.976 1.00 89.19 92 GLY A CA 1
ATOM 731 C C . GLY A 1 92 ? -4.491 4.523 -9.577 1.00 89.19 92 GLY A C 1
ATOM 732 O O . GLY A 1 92 ? -4.617 3.511 -10.270 1.00 89.19 92 GLY A O 1
ATOM 733 N N . SER A 1 93 ? -3.785 4.547 -8.443 1.00 88.19 93 SER A N 1
ATOM 734 C CA . SER A 1 93 ? -3.050 3.396 -7.903 1.00 88.19 93 SER A CA 1
ATOM 735 C C . SER A 1 93 ? -3.964 2.197 -7.661 1.00 88.19 93 SER A C 1
ATOM 737 O O . SER A 1 93 ? -3.728 1.128 -8.225 1.00 88.19 93 SER A O 1
ATOM 739 N N . LEU A 1 94 ? -5.075 2.381 -6.938 1.00 88.44 94 LEU A N 1
ATOM 740 C CA . LEU A 1 94 ? -6.017 1.295 -6.631 1.00 88.44 94 LEU A CA 1
ATOM 741 C C . LEU A 1 94 ? -6.632 0.680 -7.898 1.00 88.44 94 LEU A C 1
ATOM 743 O O . LEU A 1 94 ? -6.713 -0.543 -8.043 1.00 88.44 94 LEU A O 1
ATOM 747 N N . ARG A 1 95 ? -7.021 1.521 -8.866 1.00 89.81 95 ARG A N 1
ATOM 748 C CA . ARG A 1 95 ? -7.503 1.056 -10.178 1.00 89.81 95 ARG A CA 1
ATOM 749 C C . ARG A 1 95 ? -6.416 0.344 -10.983 1.00 89.81 95 ARG A C 1
ATOM 751 O O . ARG A 1 95 ? -6.741 -0.503 -11.816 1.00 89.81 95 ARG A O 1
ATOM 758 N N . GLY A 1 96 ? -5.156 0.718 -10.792 1.00 89.12 96 GLY A N 1
ATOM 759 C CA . GLY A 1 96 ? -3.998 0.061 -11.384 1.00 89.12 96 GLY A CA 1
ATOM 760 C C . GLY A 1 96 ? -3.809 -1.344 -10.824 1.00 89.12 96 GLY A C 1
ATOM 761 O O . GLY A 1 96 ? -3.775 -2.298 -11.594 1.00 89.12 96 GLY A O 1
ATOM 762 N N . TYR A 1 97 ? -3.768 -1.489 -9.498 1.00 91.12 97 TYR A N 1
ATOM 763 C CA . TYR A 1 97 ? -3.560 -2.785 -8.842 1.00 91.12 97 TYR A CA 1
ATOM 764 C C . TYR A 1 97 ? -4.641 -3.797 -9.189 1.00 91.12 97 TYR A C 1
ATOM 766 O O . TYR A 1 97 ? -4.316 -4.938 -9.488 1.00 91.12 97 TYR A O 1
ATOM 774 N N . LYS A 1 98 ? -5.907 -3.369 -9.270 1.00 88.12 98 LYS A N 1
ATOM 775 C CA . LYS A 1 98 ? -7.016 -4.241 -9.687 1.00 88.12 98 LYS A CA 1
ATOM 776 C C . LYS A 1 98 ? -6.809 -4.893 -11.064 1.00 88.12 98 LYS A C 1
ATOM 778 O O . LYS A 1 98 ? -7.433 -5.902 -11.351 1.00 88.12 98 LYS A O 1
ATOM 783 N N . ARG A 1 99 ? -5.981 -4.312 -11.938 1.00 88.94 99 ARG A N 1
ATOM 784 C CA . ARG A 1 99 ? -5.656 -4.887 -13.256 1.00 88.94 99 ARG A CA 1
ATOM 785 C C . ARG A 1 99 ? -4.419 -5.791 -13.243 1.00 88.94 99 ARG A C 1
ATOM 787 O O . ARG A 1 99 ? -4.107 -6.381 -14.270 1.00 88.94 99 ARG A O 1
ATOM 794 N N . LEU A 1 100 ? -3.679 -5.819 -12.136 1.00 83.31 100 LEU A N 1
ATOM 795 C CA . LEU A 1 100 ? -2.418 -6.550 -11.970 1.00 83.31 100 LEU A CA 1
ATOM 796 C C . LEU A 1 100 ? -2.536 -7.751 -11.021 1.00 83.31 100 LEU A C 1
ATOM 798 O O . LEU A 1 100 ? -1.582 -8.528 -10.936 1.00 83.31 100 LEU A O 1
ATOM 802 N N . LEU A 1 101 ? -3.651 -7.842 -10.294 1.00 81.19 101 LEU A N 1
ATOM 803 C CA . LEU A 1 101 ? -4.076 -8.961 -9.454 1.00 81.19 101 LEU A CA 1
ATOM 804 C C . LEU A 1 101 ? -5.042 -9.845 -10.244 1.00 81.19 101 LEU A C 1
ATOM 806 O O . LEU A 1 101 ? -4.914 -11.079 -10.121 1.00 81.19 101 LEU A O 1
#

Secondary structure (DSSP, 8-state):
-----SS-SSTT--HHHHHHHHHHHHHHGGG-SEEEEEEEES--SPPPTT--HHHHHHHHHHSSEEEEEEEEETTEEEEE---SS--HHHHHHHHHHTTT-

pLDDT: mean 86.83, std 14.31, range [30.59, 96.69]

Organism: NCBI:txid412755

Nearest PDB structures (foldseek):
  4ceh-assembly1_A  TM=4.441E-01  e=8.365E-01  Bacillus subtilis subsp. subtilis str. 168
  4cei-assembly1_A  TM=4.173E-01  e=8.365E-01  Bacillus subtilis subsp. subtilis str. 168

Solvent-accessible surface area (backbone atoms only — not comparable to full-atom values): 6350 Å² total; per-residue (Å²): 137,82,87,81,79,89,73,65,98,58,68,93,57,51,76,68,29,45,55,52,48,53,53,48,48,74,78,50,43,86,72,33,84,48,74,46,65,61,45,71,43,52,90,42,63,87,80,64,88,88,63,48,75,69,55,48,53,49,46,68,72,64,46,34,48,67,41,51,33,39,39,35,36,95,95,45,78,47,82,41,78,76,55,91,67,87,45,75,66,55,56,49,50,57,61,49,48,70,75,48,110

Foldseek 3Di:
DDDDDDDDPFPPDDPVLVVVVVVCCVPCVVQFPDKDAFDFFAPFDDDDPPQDPVNVVVRVVPRTDTFGMWTHHDPDIDTDDRDPDPDPVVVVSVVVRVVRD

Radius of gyration: 15.77 Å; Cα contacts (8 Å, |Δi|>4): 111; chains: 1; bounding box: 36×27×44 Å